Protein AF-A0A7R9EMZ2-F1 (afdb_monomer_lite)

Foldseek 3Di:
DDPPPPPPPPQDWDQDPVRDTAGPDDQDPCLVPDDQQWDQDPVRDTDGRPDDPVNSVVVSRVLSSLLAWDWDWDWDAPDPQKVVRIDIATDTDFDPFASDVVRAWTKDQDDKDWDKIKGKDWDQPPPPPVPDPDDPPQPPPVPPDRPPPRGDTDIDIDIDIDIGRDGIGTDGDDPPDPD

Organism: NCBI:txid170555

Radius of gyration: 28.56 Å; chains: 1; bounding box: 70×45×74 Å

Structure (mmCIF, N/CA/C/O backbone):
data_AF-A0A7R9EMZ2-F1
#
_entry.id   AF-A0A7R9EMZ2-F1
#
loop_
_atom_site.group_PDB
_atom_site.id
_atom_site.type_symbol
_atom_site.label_atom_id
_atom_site.label_alt_id
_atom_site.label_comp_id
_atom_site.label_asym_id
_atom_site.label_entity_id
_atom_site.label_seq_id
_atom_site.pdbx_PDB_ins_code
_atom_site.Cartn_x
_atom_site.Cartn_y
_atom_site.Cartn_z
_atom_site.occupancy
_atom_site.B_iso_or_equiv
_atom_site.auth_seq_id
_atom_site.auth_comp_id
_atom_site.auth_asym_id
_atom_site.auth_atom_id
_atom_site.pdbx_PDB_model_num
ATOM 1 N N . MET A 1 1 ? 20.269 19.203 -5.865 1.00 33.78 1 MET A N 1
ATOM 2 C CA . MET A 1 1 ? 19.234 19.707 -4.939 1.00 33.78 1 MET A CA 1
ATOM 3 C C . MET A 1 1 ? 18.594 18.513 -4.246 1.00 33.78 1 MET A C 1
ATOM 5 O O . MET A 1 1 ? 17.791 17.822 -4.854 1.00 33.78 1 MET A O 1
ATOM 9 N N . GLN A 1 2 ? 19.046 18.195 -3.033 1.00 32.97 2 GLN A N 1
ATOM 10 C CA . GLN A 1 2 ? 18.457 17.139 -2.207 1.00 32.97 2 GLN A CA 1
ATOM 11 C C . GLN A 1 2 ? 17.206 17.720 -1.548 1.00 32.97 2 GLN A C 1
ATOM 13 O O . GLN A 1 2 ? 17.300 18.594 -0.690 1.00 32.97 2 GLN A O 1
ATOM 18 N N . THR A 1 3 ? 16.027 17.294 -1.988 1.00 37.91 3 THR A N 1
ATOM 19 C CA . THR A 1 3 ? 14.777 17.611 -1.300 1.00 37.91 3 THR A CA 1
ATOM 20 C C . THR A 1 3 ? 14.737 16.799 -0.010 1.00 37.91 3 THR A C 1
ATOM 22 O O . THR A 1 3 ? 14.442 15.604 -0.034 1.00 37.91 3 THR A O 1
ATOM 25 N N . ASN A 1 4 ? 15.046 17.444 1.117 1.00 41.25 4 ASN A N 1
ATOM 26 C CA . ASN A 1 4 ? 14.679 16.969 2.449 1.00 41.25 4 ASN A CA 1
ATOM 27 C C . ASN A 1 4 ? 13.148 16.961 2.553 1.00 41.25 4 ASN A C 1
ATOM 29 O O . ASN A 1 4 ? 12.538 17.866 3.116 1.00 41.25 4 ASN A O 1
ATOM 33 N N . GL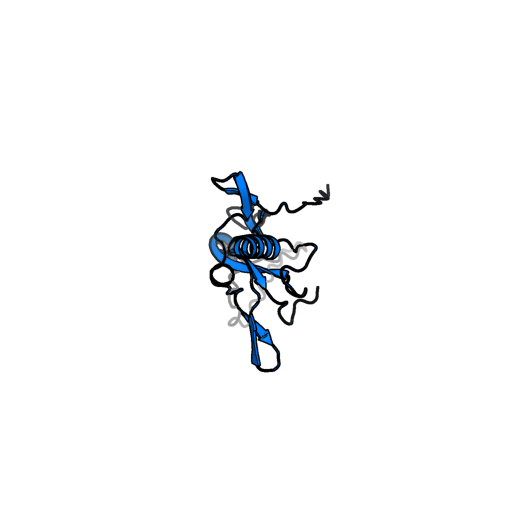N A 1 5 ? 12.514 15.947 1.969 1.00 40.25 5 GLN A N 1
ATOM 34 C CA . GLN A 1 5 ? 11.118 15.641 2.229 1.00 40.25 5 GLN A CA 1
ATOM 35 C C . GLN A 1 5 ? 11.053 14.944 3.581 1.00 40.25 5 GLN A C 1
ATOM 37 O O . GLN A 1 5 ? 11.076 13.719 3.696 1.00 40.25 5 GLN A O 1
ATOM 42 N N . THR A 1 6 ? 10.940 15.747 4.636 1.00 44.12 6 THR A N 1
ATOM 43 C CA . THR A 1 6 ? 10.177 15.338 5.813 1.00 44.12 6 THR A CA 1
ATOM 44 C C . THR A 1 6 ? 8.722 15.182 5.375 1.00 44.12 6 THR A C 1
ATOM 46 O O . THR A 1 6 ? 7.879 16.021 5.679 1.00 44.12 6 THR A O 1
ATOM 49 N N . ASP A 1 7 ? 8.435 14.126 4.611 1.00 45.38 7 ASP A N 1
ATOM 50 C CA . ASP A 1 7 ? 7.077 13.706 4.307 1.00 45.38 7 ASP A CA 1
ATOM 51 C C . ASP A 1 7 ? 6.495 13.215 5.632 1.00 45.38 7 ASP A C 1
ATOM 53 O O . ASP A 1 7 ? 6.657 12.060 6.038 1.00 45.38 7 ASP A O 1
ATOM 57 N N . THR A 1 8 ? 5.853 14.120 6.368 1.00 51.06 8 THR A N 1
ATOM 58 C CA . THR A 1 8 ? 4.882 13.736 7.382 1.00 51.06 8 THR A CA 1
ATOM 59 C C . THR A 1 8 ? 3.823 12.930 6.651 1.00 51.06 8 THR A C 1
ATOM 61 O O . THR A 1 8 ? 2.943 13.491 6.008 1.00 51.06 8 THR A O 1
ATOM 64 N N . ILE A 1 9 ? 3.970 11.604 6.675 1.00 57.91 9 ILE A N 1
ATOM 65 C CA . ILE A 1 9 ? 3.003 10.669 6.115 1.00 57.91 9 ILE A CA 1
ATOM 66 C C . ILE A 1 9 ? 1.698 10.890 6.873 1.00 57.91 9 ILE A C 1
ATOM 68 O O . ILE A 1 9 ? 1.498 10.368 7.973 1.00 57.91 9 ILE A O 1
ATOM 72 N N . GLU A 1 10 ? 0.826 11.713 6.303 1.00 59.84 10 GLU A N 1
ATOM 73 C CA . GLU A 1 10 ? -0.527 11.870 6.794 1.00 59.84 10 GLU A CA 1
ATOM 74 C C . GLU A 1 10 ? -1.238 10.538 6.594 1.00 59.84 10 GLU A C 1
ATOM 76 O O . GLU A 1 10 ? -1.380 10.027 5.479 1.00 59.84 10 GLU A O 1
ATOM 81 N N . PHE A 1 11 ? -1.670 9.938 7.700 1.00 65.69 11 PHE A N 1
ATOM 82 C CA . PHE A 1 11 ? -2.592 8.821 7.628 1.00 65.69 11 PHE A CA 1
ATOM 83 C C . PHE A 1 11 ? -3.831 9.289 6.859 1.00 65.69 11 PHE A C 1
ATOM 85 O O . PHE A 1 11 ? -4.468 10.257 7.281 1.00 65.69 11 PHE A O 1
ATOM 92 N N . PRO A 1 12 ? -4.207 8.626 5.753 1.00 72.94 12 PRO A N 1
ATOM 93 C CA . PRO A 1 12 ? -5.364 9.037 4.989 1.00 72.94 12 PRO A CA 1
ATOM 94 C C . PRO A 1 12 ? -6.612 8.734 5.824 1.00 72.94 12 PRO A C 1
ATOM 96 O O . PRO A 1 12 ? -7.074 7.591 5.917 1.00 72.94 12 PRO A O 1
ATOM 99 N N . PHE A 1 13 ? -7.144 9.770 6.469 1.00 78.62 13 PHE A N 1
ATOM 100 C CA . PHE A 1 13 ? -8.428 9.746 7.153 1.00 78.62 13 PHE A CA 1
ATOM 101 C C . PHE A 1 13 ? -9.503 10.320 6.231 1.00 78.62 13 PHE A C 1
ATOM 103 O O . PHE A 1 13 ? -9.317 11.341 5.577 1.00 78.62 13 PHE A O 1
ATOM 110 N N . ARG A 1 14 ? -10.671 9.682 6.213 1.00 82.56 14 ARG A N 1
ATOM 111 C CA . ARG A 1 14 ? -11.885 10.179 5.558 1.00 82.56 14 ARG A CA 1
ATOM 112 C C . ARG A 1 14 ? -12.970 10.445 6.590 1.00 82.56 14 ARG A C 1
ATOM 114 O O . ARG A 1 14 ? -13.052 9.754 7.605 1.00 82.56 14 ARG A O 1
ATOM 121 N N . ARG A 1 15 ? -13.854 11.406 6.326 1.00 84.62 15 ARG A N 1
ATOM 122 C CA . ARG A 1 15 ? -15.062 11.602 7.139 1.00 84.62 15 ARG A CA 1
ATOM 123 C C . ARG A 1 15 ? -16.161 10.659 6.655 1.00 84.62 15 ARG A C 1
ATOM 125 O O . ARG A 1 15 ? -16.460 10.590 5.469 1.00 84.62 15 ARG A O 1
ATOM 132 N N . ASN A 1 16 ? -16.760 9.903 7.571 1.00 82.88 16 ASN A N 1
ATOM 133 C CA . ASN A 1 16 ? -17.952 9.107 7.270 1.00 82.88 16 ASN A CA 1
ATOM 134 C C . ASN A 1 16 ? -19.192 10.025 7.157 1.00 82.88 16 ASN A C 1
ATOM 136 O O . ASN A 1 16 ? -19.152 11.158 7.628 1.00 82.88 16 ASN A O 1
ATOM 140 N N . LYS A 1 17 ? -20.333 9.516 6.666 1.00 81.50 17 LYS A N 1
ATOM 141 C CA . LYS A 1 17 ? -21.644 10.205 6.615 1.00 81.50 17 LYS A CA 1
ATOM 142 C C . LYS A 1 17 ? -22.081 10.829 7.954 1.00 81.50 17 LYS A C 1
ATOM 144 O O . LYS A 1 17 ? -22.913 11.718 7.982 1.00 81.50 17 LYS A O 1
ATOM 149 N N . LYS A 1 18 ? -21.516 10.359 9.074 1.00 81.69 18 LYS A N 1
ATOM 150 C CA . LYS A 1 18 ? -21.737 10.884 10.436 1.00 81.69 18 LYS A CA 1
ATOM 151 C C . LYS A 1 18 ? -20.678 11.906 10.894 1.00 81.69 18 LYS A C 1
ATOM 153 O O . LYS A 1 18 ? -20.499 12.086 12.093 1.00 81.69 18 LYS A O 1
ATOM 158 N N . GLY A 1 19 ? -19.874 12.456 9.983 1.00 79.69 19 GLY A N 1
ATOM 159 C CA . GLY A 1 19 ? -18.815 13.439 10.260 1.00 79.69 19 GLY A CA 1
ATOM 160 C C . GLY A 1 19 ? -17.549 12.904 10.949 1.00 79.69 19 GLY A C 1
ATOM 161 O O . GLY A 1 19 ? -16.592 13.655 11.129 1.00 79.69 19 GLY A O 1
ATOM 162 N N . ARG A 1 20 ? -17.506 11.617 11.327 1.00 79.94 20 ARG A N 1
ATOM 163 C CA . ARG A 1 20 ? -16.387 11.008 12.070 1.00 79.94 20 ARG A CA 1
ATOM 164 C C . ARG A 1 20 ? -15.208 10.667 11.156 1.00 79.94 20 ARG A C 1
ATOM 166 O O . ARG A 1 20 ? -15.419 10.000 10.143 1.00 79.94 20 ARG A O 1
ATOM 173 N N . LEU A 1 21 ? -13.996 11.047 11.567 1.00 81.62 21 LEU A N 1
ATOM 174 C CA . LEU A 1 21 ? -12.740 10.644 10.929 1.00 81.62 21 LEU A CA 1
ATOM 175 C C . LEU A 1 21 ? -12.511 9.138 11.099 1.00 81.62 21 LEU A C 1
ATOM 177 O O . LEU A 1 21 ? -12.564 8.610 12.211 1.00 81.62 21 LEU A O 1
ATOM 181 N N . VAL A 1 22 ? -12.302 8.444 9.986 1.00 83.00 22 VAL A N 1
ATOM 182 C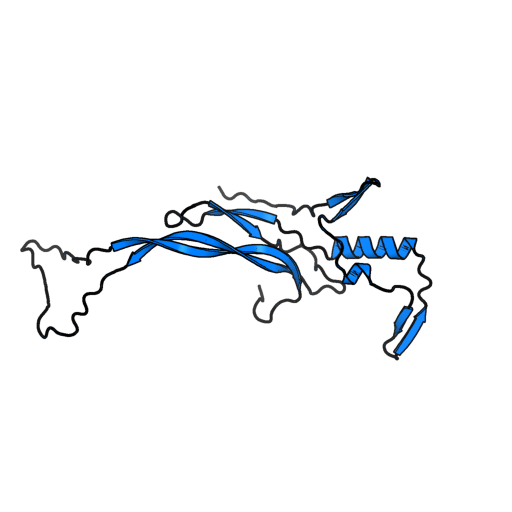 CA . VAL A 1 22 ? -12.007 7.012 9.922 1.00 83.00 22 VAL A CA 1
ATOM 183 C C . VAL A 1 22 ? -10.901 6.762 8.899 1.00 83.00 22 VAL A C 1
ATOM 185 O O . VAL A 1 22 ? -10.836 7.498 7.915 1.00 83.00 22 VAL A O 1
ATOM 188 N N . PRO A 1 23 ? -10.050 5.742 9.079 1.00 83.19 23 PRO A N 1
ATOM 189 C CA . PRO A 1 23 ? -9.068 5.379 8.064 1.00 83.19 23 PRO A CA 1
ATOM 190 C C . PRO A 1 23 ? -9.716 5.107 6.696 1.00 83.19 23 PRO A C 1
ATOM 192 O O . PRO A 1 23 ? -10.872 4.668 6.600 1.00 83.19 23 PRO A O 1
ATOM 195 N N . VAL A 1 24 ? -8.978 5.379 5.620 1.00 80.50 24 VAL A N 1
ATOM 196 C CA . VAL A 1 24 ? -9.384 4.993 4.263 1.00 80.50 24 VAL A CA 1
ATOM 197 C C . VAL A 1 24 ? -9.370 3.465 4.131 1.00 80.50 24 VAL A C 1
ATOM 199 O O . VAL A 1 24 ? -8.500 2.780 4.660 1.00 80.50 24 VAL A O 1
ATOM 202 N N . GLY A 1 25 ? -10.372 2.931 3.429 1.00 79.44 25 GLY A N 1
ATOM 203 C CA . GLY A 1 25 ? -10.575 1.492 3.249 1.00 79.44 25 GLY A CA 1
ATOM 204 C C . GLY A 1 25 ? -11.638 0.893 4.170 1.00 79.44 25 GLY A C 1
ATOM 205 O O . GLY A 1 25 ? -12.382 1.601 4.861 1.00 79.44 25 GLY A O 1
ATOM 206 N N . GLU A 1 26 ? -11.754 -0.431 4.128 1.00 82.50 26 GLU A N 1
ATOM 207 C CA . GLU A 1 26 ? -12.656 -1.186 4.992 1.00 82.50 26 GLU A CA 1
ATOM 208 C C . GLU A 1 26 ? -11.968 -1.636 6.277 1.00 82.50 26 GLU A C 1
ATOM 210 O O . GLU A 1 26 ? -10.803 -2.029 6.280 1.00 82.50 26 GLU A O 1
ATOM 215 N N . MET A 1 27 ? -12.726 -1.657 7.375 1.00 86.69 27 MET A N 1
ATOM 216 C CA . MET A 1 27 ? -12.233 -2.223 8.625 1.00 86.69 27 MET A CA 1
ATOM 217 C C . MET A 1 27 ? -11.974 -3.732 8.456 1.00 86.69 27 MET A C 1
ATOM 219 O O . MET A 1 27 ? -12.914 -4.453 8.075 1.00 86.69 27 MET A O 1
ATOM 223 N N . PRO A 1 28 ? -10.767 -4.225 8.804 1.00 88.62 28 PRO A N 1
ATOM 224 C CA . PRO A 1 28 ? -10.415 -5.637 8.731 1.00 88.62 28 PRO A CA 1
ATOM 225 C C . PRO A 1 28 ? -11.429 -6.544 9.432 1.00 88.62 28 PRO A C 1
ATOM 227 O O . PRO A 1 28 ? -11.974 -6.212 10.493 1.00 88.62 28 PRO A O 1
ATOM 230 N N . ARG A 1 29 ? -11.671 -7.728 8.853 1.00 89.88 29 ARG A N 1
ATOM 231 C CA . ARG A 1 29 ? -12.631 -8.712 9.389 1.00 89.88 29 ARG A CA 1
ATOM 232 C C . ARG A 1 29 ? -12.284 -9.133 10.823 1.00 89.88 29 ARG A C 1
ATOM 234 O O . ARG A 1 29 ? -13.199 -9.313 11.626 1.00 89.88 29 ARG A O 1
ATOM 241 N N . SER A 1 30 ? -10.993 -9.227 11.149 1.00 88.19 30 SER A N 1
ATOM 242 C CA . SER A 1 30 ? -10.478 -9.543 12.489 1.00 88.19 30 SER A CA 1
ATOM 243 C C . SER A 1 30 ? -10.934 -8.525 13.540 1.00 88.19 30 SER A C 1
ATOM 245 O O . SER A 1 30 ? -11.519 -8.903 14.553 1.00 88.19 30 SER A O 1
ATOM 247 N N . LEU A 1 31 ? -10.775 -7.226 13.266 1.00 88.69 31 LEU A N 1
ATOM 248 C CA . LEU A 1 31 ? -11.223 -6.155 14.164 1.00 88.69 31 LEU A CA 1
ATOM 249 C C . LEU A 1 31 ? -12.750 -6.087 14.261 1.00 88.69 31 LEU A C 1
ATOM 251 O O . LEU A 1 31 ? -13.303 -5.901 15.347 1.00 88.69 31 LEU A O 1
ATOM 255 N N . ARG A 1 32 ? -13.454 -6.299 13.141 1.00 89.12 32 ARG A N 1
ATOM 256 C CA . ARG A 1 32 ? -14.926 -6.286 13.091 1.00 89.12 32 ARG A CA 1
ATOM 257 C C . ARG A 1 32 ? -15.547 -7.361 13.986 1.00 89.12 32 ARG A C 1
ATOM 259 O O . ARG A 1 32 ? -16.539 -7.085 14.662 1.00 89.12 32 ARG A O 1
ATOM 266 N N . LYS A 1 33 ? -14.951 -8.558 14.007 1.00 89.25 33 LYS A N 1
ATOM 267 C CA . LYS A 1 33 ? -15.431 -9.728 14.761 1.00 89.25 33 LYS A CA 1
ATOM 268 C C . LYS A 1 33 ? -14.880 -9.827 16.190 1.00 89.25 33 LYS A C 1
ATOM 270 O O . LYS A 1 33 ? -15.306 -10.711 16.927 1.00 89.25 33 LYS A O 1
ATOM 275 N N . MET A 1 34 ? -13.989 -8.925 16.606 1.00 84.31 34 MET A N 1
ATOM 276 C CA . MET A 1 34 ? -13.386 -8.957 17.942 1.00 84.31 34 MET A CA 1
ATOM 277 C C . MET A 1 34 ? -14.460 -8.900 19.048 1.00 84.31 34 MET A C 1
ATOM 279 O O . MET A 1 34 ? -15.313 -7.999 19.085 1.00 84.31 34 MET A O 1
ATOM 283 N N . ASN A 1 35 ? -14.450 -9.904 19.932 1.00 82.50 35 ASN A N 1
ATOM 284 C CA . ASN A 1 35 ? -15.421 -10.043 21.011 1.00 82.50 35 ASN A CA 1
ATOM 285 C C . ASN A 1 35 ? -14.848 -9.492 22.318 1.00 82.50 35 ASN A C 1
ATOM 287 O O . ASN A 1 35 ? -14.032 -10.127 22.969 1.00 82.50 35 ASN A O 1
ATOM 291 N N . PHE A 1 36 ? -15.339 -8.323 22.714 1.00 83.69 36 PHE A N 1
ATOM 292 C CA . PHE A 1 36 ? -14.957 -7.649 23.952 1.00 83.69 36 PHE A CA 1
ATOM 293 C C . PHE A 1 36 ? -15.901 -7.960 25.117 1.00 83.69 36 PHE A C 1
ATOM 295 O O . PHE A 1 36 ? -16.077 -7.109 25.980 1.00 83.69 36 PHE A O 1
ATOM 302 N N . LYS A 1 37 ? -16.600 -9.104 25.112 1.00 85.62 37 LYS A N 1
ATOM 303 C CA . LYS A 1 37 ? -17.510 -9.502 26.204 1.00 85.62 37 LYS A CA 1
ATOM 304 C C . LYS A 1 37 ? -16.778 -10.261 27.315 1.00 85.62 37 LYS A C 1
ATOM 306 O O . LYS A 1 37 ? -17.190 -10.176 28.472 1.00 85.62 37 LYS A O 1
ATOM 311 N N . TYR A 1 38 ? -15.722 -10.988 26.954 1.00 87.69 38 TYR A N 1
ATOM 312 C CA . TYR A 1 38 ? -14.904 -11.774 27.870 1.00 87.69 38 TYR A CA 1
ATOM 313 C C . TYR A 1 38 ? -13.431 -11.708 27.460 1.00 87.69 38 TYR A C 1
ATOM 315 O O . TYR A 1 38 ? -13.138 -11.710 26.265 1.00 87.69 38 TYR A O 1
ATOM 323 N N . ILE A 1 39 ? -12.525 -11.702 28.434 1.00 86.75 39 ILE A N 1
ATOM 324 C CA . ILE A 1 39 ? -11.087 -11.930 28.243 1.00 86.75 39 ILE A CA 1
ATOM 325 C C . ILE A 1 39 ? -10.760 -13.309 28.818 1.00 86.75 39 ILE A C 1
ATOM 327 O O . ILE A 1 39 ? -11.360 -13.721 29.811 1.00 86.75 39 ILE A O 1
ATOM 331 N N . ARG A 1 40 ? -9.848 -14.039 28.171 1.00 85.69 40 ARG A N 1
ATOM 332 C CA . ARG A 1 40 ? -9.302 -15.293 28.701 1.00 85.69 40 ARG A CA 1
ATOM 333 C C . ARG A 1 40 ? -8.045 -14.980 29.502 1.00 85.69 40 ARG A C 1
ATOM 335 O O . ARG A 1 40 ? -7.146 -14.335 28.967 1.00 85.69 40 ARG A O 1
ATOM 342 N N . LEU A 1 41 ? -8.017 -15.402 30.759 1.00 87.50 41 LEU A N 1
ATOM 343 C CA . LEU A 1 41 ? -6.820 -15.337 31.592 1.00 87.50 41 LEU A CA 1
ATOM 344 C C . LEU A 1 41 ? -5.869 -16.492 31.219 1.00 87.50 41 LEU A C 1
ATOM 346 O O . LEU A 1 41 ? -6.319 -17.455 30.591 1.00 87.50 41 LEU A O 1
ATOM 350 N N . PRO A 1 42 ? -4.579 -16.424 31.599 1.00 89.25 42 PRO A N 1
ATOM 351 C CA . PRO A 1 42 ? -3.632 -17.529 31.405 1.00 89.25 42 PRO A CA 1
ATOM 352 C C . PRO A 1 42 ? -4.122 -18.856 32.006 1.00 89.25 42 PRO A C 1
ATOM 354 O O . PRO A 1 42 ? -3.895 -19.911 31.430 1.00 89.25 42 PRO A O 1
ATOM 357 N N . ASP A 1 43 ? -4.885 -18.775 33.096 1.00 89.56 43 ASP A N 1
ATOM 358 C CA . ASP A 1 43 ? -5.534 -19.890 33.799 1.00 89.56 43 ASP A CA 1
ATOM 359 C 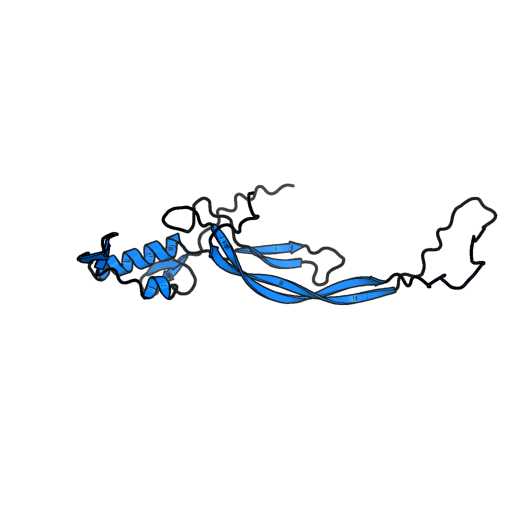C . ASP A 1 43 ? -6.803 -20.430 33.086 1.00 89.56 43 ASP A C 1
ATOM 361 O O . ASP A 1 43 ? -7.589 -21.198 33.626 1.00 89.56 43 ASP A O 1
ATOM 365 N N . GLY A 1 44 ? -7.099 -19.965 31.867 1.00 86.56 44 GLY A N 1
ATOM 366 C CA . GLY A 1 44 ? -8.253 -20.413 31.072 1.00 86.56 44 GLY A CA 1
ATOM 367 C C . GLY A 1 44 ? -9.616 -19.863 31.519 1.00 86.56 44 GLY A C 1
ATOM 368 O O . GLY A 1 44 ? -10.590 -19.925 30.756 1.00 86.56 44 GLY A O 1
ATOM 369 N N . THR A 1 45 ? -9.702 -19.251 32.702 1.00 89.62 45 THR A N 1
ATOM 370 C CA . THR A 1 45 ? -10.917 -18.597 33.201 1.00 89.62 45 THR A CA 1
ATOM 371 C C . THR A 1 45 ? -11.334 -17.417 32.309 1.00 89.62 45 THR A C 1
ATOM 373 O O . THR A 1 45 ? -10.516 -16.706 31.714 1.00 89.62 45 THR A O 1
ATOM 376 N N . ARG A 1 46 ? -12.653 -17.216 32.158 1.00 88.12 46 ARG A N 1
ATOM 377 C CA . ARG A 1 46 ? -13.229 -16.137 31.337 1.00 88.12 46 ARG A CA 1
ATOM 378 C C . ARG A 1 46 ? -13.698 -14.990 32.221 1.00 88.12 46 ARG A C 1
ATOM 380 O O . ARG A 1 46 ? -14.764 -15.075 32.827 1.00 88.12 46 ARG A O 1
ATOM 387 N N . LEU A 1 47 ? -12.968 -13.881 32.212 1.00 86.06 47 LEU A N 1
ATOM 388 C CA . LEU A 1 47 ? -13.373 -12.663 32.906 1.00 86.06 47 LEU A CA 1
ATOM 389 C C . LEU A 1 47 ? -14.316 -11.840 32.029 1.00 86.06 47 LEU A C 1
ATOM 391 O O . LEU A 1 47 ? -13.973 -11.461 30.909 1.00 86.06 47 LEU A O 1
ATOM 395 N N . ARG A 1 48 ? -15.516 -11.537 32.532 1.00 86.69 48 ARG A N 1
ATOM 396 C CA . ARG A 1 48 ? -16.499 -10.707 31.824 1.00 86.69 48 ARG A CA 1
ATOM 397 C C . ARG A 1 48 ? -16.118 -9.231 31.926 1.00 86.69 48 ARG A C 1
ATOM 399 O O . ARG A 1 48 ? -16.136 -8.652 33.003 1.00 86.69 48 ARG A O 1
ATOM 406 N N . THR A 1 49 ? -15.889 -8.590 30.791 1.00 82.38 49 THR A N 1
ATOM 407 C CA . THR A 1 49 ? -15.337 -7.224 30.704 1.00 82.38 49 THR A CA 1
ATOM 408 C C . THR A 1 49 ? -16.372 -6.098 30.782 1.00 82.38 49 THR A C 1
ATOM 410 O O . THR A 1 49 ? -16.004 -4.935 30.677 1.00 82.38 49 THR A O 1
ATOM 413 N N . ARG A 1 50 ? -17.671 -6.408 30.927 1.00 82.56 50 ARG A N 1
ATOM 414 C CA . ARG A 1 50 ? -18.799 -5.443 31.018 1.00 82.56 50 ARG A CA 1
ATOM 415 C C . ARG A 1 50 ? -18.700 -4.230 30.062 1.00 82.56 50 ARG A C 1
ATOM 417 O O . ARG A 1 50 ? -19.160 -3.137 30.377 1.00 82.56 50 ARG A O 1
ATOM 424 N N . MET A 1 51 ? -18.137 -4.410 28.865 1.00 85.19 51 MET A N 1
ATOM 425 C CA . MET A 1 51 ? -17.939 -3.305 27.925 1.00 85.19 51 MET A CA 1
ATOM 426 C C . MET A 1 51 ? -19.240 -2.946 27.206 1.00 85.19 51 MET A C 1
ATOM 428 O O . MET A 1 51 ? -19.897 -3.804 26.613 1.00 85.19 51 MET A O 1
ATOM 432 N N . SER A 1 52 ? -19.590 -1.658 27.204 1.00 90.19 52 SER A N 1
ATOM 433 C CA . SER A 1 52 ? -20.749 -1.166 26.455 1.00 90.19 52 SER A CA 1
ATOM 434 C C . SER A 1 52 ? -20.535 -1.295 24.942 1.00 90.19 52 SER A C 1
ATOM 436 O O . SER A 1 52 ? -19.412 -1.195 24.434 1.00 90.19 52 SER A O 1
ATOM 438 N N . ALA A 1 53 ? -21.622 -1.441 24.179 1.00 88.75 53 ALA A N 1
ATOM 439 C CA . ALA A 1 53 ? -21.558 -1.484 22.714 1.00 88.75 53 ALA A CA 1
ATOM 440 C C . ALA A 1 53 ? -20.914 -0.213 22.114 1.00 88.75 53 ALA A C 1
ATOM 442 O O . ALA A 1 53 ? -20.226 -0.271 21.091 1.00 88.75 53 ALA A O 1
ATOM 443 N N . LYS A 1 54 ? -21.090 0.940 22.779 1.00 89.50 54 LYS A N 1
ATOM 444 C CA . LYS A 1 54 ? -20.471 2.219 22.404 1.00 89.50 54 LYS A CA 1
ATOM 445 C C . LYS A 1 54 ? -18.952 2.181 22.585 1.00 89.50 54 LYS A C 1
ATOM 447 O O . LYS A 1 54 ? -18.237 2.597 21.673 1.00 89.50 54 LYS A O 1
ATOM 452 N N . LEU A 1 55 ? -18.467 1.658 23.715 1.00 89.62 55 LEU A N 1
ATOM 453 C CA . LEU A 1 55 ? -17.034 1.517 23.981 1.00 89.62 55 LEU A CA 1
ATOM 454 C C . LEU A 1 55 ? -16.393 0.506 23.028 1.00 89.62 55 LEU A C 1
ATOM 456 O O . LEU A 1 55 ? -15.378 0.824 22.417 1.00 89.62 55 LEU A O 1
ATOM 460 N N . LYS A 1 56 ? -17.042 -0.643 22.800 1.00 90.12 56 LYS A N 1
ATOM 461 C CA . LYS A 1 56 ? -16.616 -1.630 21.795 1.00 90.12 56 LYS A CA 1
ATOM 462 C C . LYS A 1 56 ? -16.371 -0.977 20.430 1.00 90.12 56 LYS A C 1
ATOM 464 O O . LYS A 1 56 ? -15.317 -1.172 19.836 1.00 90.12 56 LYS A O 1
ATOM 469 N N . ARG A 1 57 ? -17.310 -0.159 19.944 1.00 88.00 57 ARG A N 1
ATOM 470 C CA . ARG A 1 57 ? -17.166 0.531 18.649 1.00 88.00 57 ARG A CA 1
ATOM 471 C C . ARG A 1 57 ? -16.033 1.555 18.634 1.00 88.00 57 ARG A C 1
ATOM 473 O O . ARG A 1 57 ? -15.346 1.661 17.624 1.00 88.00 57 ARG A O 1
ATOM 480 N N . LYS A 1 58 ? -15.854 2.321 19.716 1.00 88.56 58 LYS A N 1
ATOM 481 C CA . LYS A 1 58 ? -14.740 3.277 19.831 1.00 88.56 58 LYS A CA 1
ATOM 482 C C . LYS A 1 58 ? -13.393 2.552 19.839 1.00 88.56 58 LYS A C 1
ATOM 484 O O . LYS A 1 58 ? -12.494 2.966 19.122 1.00 88.56 58 LYS A O 1
ATOM 489 N N . LEU A 1 59 ? -13.291 1.444 20.571 1.00 90.06 59 LEU A N 1
ATOM 490 C CA . LEU A 1 59 ? -12.077 0.636 20.642 1.00 90.06 59 LEU A CA 1
ATOM 491 C C . LEU A 1 59 ? -11.738 -0.005 19.291 1.00 90.06 59 LEU A C 1
ATOM 493 O O . LEU A 1 59 ? -10.598 0.071 18.855 1.00 90.06 59 LEU A O 1
ATOM 497 N N . GLN A 1 60 ? -12.727 -0.545 18.573 1.00 90.75 60 GLN A N 1
ATOM 498 C CA . GLN A 1 60 ? -12.527 -1.042 17.204 1.00 90.75 60 GLN A CA 1
ATOM 499 C C . GLN A 1 60 ? -12.006 0.048 16.259 1.00 90.75 60 GLN A C 1
ATOM 501 O O . GLN A 1 60 ? -11.126 -0.217 15.448 1.00 90.75 60 GLN A O 1
ATOM 506 N N . GLN A 1 61 ? -12.530 1.272 16.367 1.00 88.44 61 GLN A N 1
ATOM 507 C CA . GLN A 1 61 ? -12.072 2.405 15.558 1.00 88.44 61 GLN A CA 1
ATOM 508 C C . GLN A 1 61 ? -10.659 2.850 15.928 1.00 88.44 61 GLN A C 1
ATOM 510 O O . GLN A 1 61 ? -9.866 3.113 15.030 1.00 88.44 61 GLN A O 1
ATOM 515 N N . PHE A 1 62 ? -10.344 2.894 17.223 1.00 88.81 62 PHE A N 1
ATOM 516 C CA . PHE A 1 62 ? -9.003 3.197 17.711 1.00 88.81 62 PHE A CA 1
ATOM 517 C C . PHE A 1 62 ? -7.987 2.171 17.201 1.00 88.81 62 PHE A C 1
ATOM 519 O O . PHE A 1 62 ? -7.010 2.545 16.563 1.00 88.81 62 PHE A O 1
ATOM 526 N N . LEU A 1 63 ? -8.264 0.877 17.391 1.00 90.25 63 LEU A N 1
ATOM 527 C CA . LEU A 1 63 ? -7.399 -0.199 16.907 1.00 90.25 63 LEU A CA 1
ATOM 528 C C . LEU A 1 63 ? -7.247 -0.156 15.388 1.00 90.25 63 LEU A C 1
ATOM 530 O O . LEU A 1 63 ? -6.149 -0.349 14.879 1.00 90.25 63 LEU A O 1
ATOM 534 N N . TRP A 1 64 ? -8.323 0.126 14.652 1.00 89.44 64 TRP A N 1
ATOM 535 C CA . TRP A 1 64 ? -8.249 0.247 13.200 1.00 89.44 64 TRP A CA 1
ATOM 536 C C . TRP A 1 64 ? -7.364 1.419 12.766 1.00 89.44 64 TRP A C 1
ATOM 538 O O . TRP A 1 64 ? -6.544 1.238 11.877 1.00 89.44 64 TRP A O 1
ATOM 548 N N . ALA A 1 65 ? -7.477 2.584 13.406 1.00 87.00 65 ALA A N 1
ATOM 549 C CA . ALA A 1 65 ? -6.621 3.730 13.106 1.00 87.00 65 ALA A CA 1
ATOM 550 C C . ALA A 1 65 ? -5.153 3.487 13.480 1.00 87.00 65 ALA A C 1
ATOM 552 O O . ALA A 1 65 ? -4.269 3.869 12.724 1.00 87.00 65 ALA A O 1
ATOM 553 N N . TYR A 1 66 ? -4.902 2.818 14.606 1.00 86.81 66 TYR A N 1
ATOM 554 C CA . TYR A 1 66 ? -3.553 2.531 15.091 1.00 86.81 66 TYR A CA 1
ATOM 555 C C . TYR A 1 66 ? -2.826 1.473 14.250 1.00 86.81 66 TYR A C 1
ATOM 557 O O . TYR A 1 66 ? -1.634 1.587 13.986 1.00 86.81 66 TYR A O 1
ATOM 565 N N . THR A 1 67 ? -3.549 0.434 13.823 1.00 89.06 67 THR A N 1
ATOM 566 C CA . THR A 1 67 ? -2.976 -0.721 13.106 1.00 89.06 67 THR A CA 1
ATOM 567 C C . THR A 1 67 ? -3.052 -0.599 11.580 1.00 89.06 67 THR A C 1
ATOM 569 O O . THR A 1 67 ? -2.573 -1.482 10.866 1.00 89.06 67 THR A O 1
ATOM 572 N N . ALA A 1 68 ? -3.672 0.464 11.053 1.00 87.31 68 ALA A N 1
ATOM 573 C CA . ALA A 1 68 ? -3.765 0.690 9.616 1.00 87.31 68 ALA A CA 1
ATOM 574 C C . ALA A 1 68 ? -2.381 0.946 9.004 1.00 87.31 68 ALA A C 1
ATOM 576 O O . ALA A 1 68 ? -1.547 1.631 9.583 1.00 87.31 68 ALA A O 1
ATOM 577 N N . CYS A 1 69 ? -2.161 0.437 7.793 1.00 89.25 69 CYS A N 1
ATOM 578 C CA . CYS A 1 69 ? -0.957 0.699 7.013 1.00 89.25 69 CYS A CA 1
ATOM 579 C C . CYS A 1 69 ? -1.372 1.250 5.645 1.00 89.25 69 CYS A C 1
ATOM 581 O O . CYS A 1 69 ? -1.794 0.471 4.786 1.00 89.25 69 CYS A O 1
ATOM 583 N N . PRO A 1 70 ? -1.320 2.575 5.433 1.00 88.62 70 PRO A N 1
ATOM 584 C CA . PRO A 1 70 ? -1.657 3.155 4.143 1.00 88.62 70 PRO A CA 1
ATOM 585 C C . PRO A 1 70 ? -0.556 2.898 3.110 1.00 88.62 70 PRO A C 1
ATOM 587 O O . PRO A 1 70 ? 0.627 2.824 3.440 1.00 88.62 70 PRO A O 1
ATOM 590 N N . VAL A 1 71 ? -0.964 2.790 1.847 1.00 90.00 71 VAL A N 1
ATOM 591 C CA . VAL A 1 71 ? -0.052 2.789 0.697 1.00 90.00 71 VAL A CA 1
ATOM 592 C C . VAL A 1 71 ? 0.100 4.231 0.238 1.00 90.00 71 VAL A C 1
ATOM 594 O O . VAL A 1 71 ? -0.900 4.883 -0.066 1.00 90.00 71 VAL A O 1
ATOM 597 N N . VAL A 1 72 ? 1.335 4.717 0.167 1.00 88.75 72 VAL A N 1
ATOM 598 C CA . VAL A 1 72 ? 1.645 6.020 -0.428 1.00 88.75 72 VAL A CA 1
ATOM 599 C C . VAL A 1 72 ? 2.196 5.776 -1.824 1.00 88.75 72 VAL A C 1
ATOM 601 O O . VAL A 1 72 ? 2.928 4.815 -2.047 1.00 88.75 72 VAL A O 1
ATOM 604 N N . TYR A 1 73 ? 1.822 6.615 -2.784 1.00 89.31 73 TYR A N 1
ATOM 605 C CA . TYR A 1 73 ? 2.309 6.495 -4.153 1.00 89.31 73 TYR A CA 1
ATOM 606 C C . TYR A 1 73 ? 3.391 7.526 -4.426 1.00 89.31 73 TYR A C 1
ATOM 608 O O . TYR A 1 73 ? 3.216 8.699 -4.107 1.00 89.31 73 TYR A O 1
ATOM 616 N N . ARG A 1 74 ? 4.463 7.099 -5.090 1.00 91.38 74 ARG A N 1
ATOM 617 C CA . ARG A 1 74 ? 5.515 7.984 -5.591 1.00 91.38 74 ARG A CA 1
ATOM 618 C C . ARG A 1 74 ? 5.858 7.655 -7.035 1.00 91.38 74 ARG A C 1
ATOM 620 O O . ARG A 1 74 ? 5.667 6.528 -7.493 1.00 91.38 74 ARG A O 1
ATOM 627 N N . TRP A 1 75 ? 6.369 8.646 -7.750 1.00 92.31 75 TRP A N 1
ATOM 628 C CA . TRP A 1 75 ? 6.930 8.440 -9.078 1.00 92.31 75 TRP A CA 1
ATOM 629 C C . TRP A 1 75 ? 8.355 7.913 -8.958 1.00 92.31 75 TRP A C 1
ATOM 631 O O . TRP A 1 75 ? 9.171 8.480 -8.235 1.00 92.31 75 TRP A O 1
ATOM 641 N N . LYS A 1 76 ? 8.646 6.825 -9.668 1.00 92.19 76 LYS A N 1
ATOM 642 C CA . LYS A 1 76 ? 9.979 6.235 -9.757 1.00 92.19 76 LYS A CA 1
ATOM 643 C C . LYS A 1 76 ? 10.475 6.282 -11.187 1.00 92.19 76 LYS A C 1
ATOM 645 O O . LYS A 1 76 ? 9.766 5.868 -12.102 1.00 92.19 76 LYS A O 1
ATOM 650 N N . ASP A 1 77 ? 11.700 6.760 -11.356 1.00 94.94 77 ASP A N 1
ATOM 651 C CA . ASP A 1 77 ? 12.416 6.711 -12.626 1.00 94.94 77 ASP A CA 1
ATOM 652 C C . ASP A 1 77 ? 13.088 5.336 -12.770 1.00 94.94 77 ASP A C 1
ATOM 654 O O . ASP A 1 77 ? 13.930 4.956 -11.955 1.00 94.94 77 ASP A O 1
ATOM 658 N N . LEU A 1 78 ? 12.679 4.565 -13.780 1.00 92.81 78 LEU A N 1
ATOM 659 C CA . LEU A 1 78 ? 13.280 3.276 -14.136 1.00 92.81 78 LEU A CA 1
ATOM 660 C C . LEU A 1 78 ? 14.491 3.439 -15.071 1.00 92.81 78 LEU A C 1
ATOM 662 O O . LEU A 1 78 ? 15.241 2.485 -15.286 1.00 92.81 78 LEU A O 1
ATOM 666 N N . GLY A 1 79 ? 14.705 4.642 -15.606 1.00 93.25 79 GLY A N 1
ATOM 667 C CA . GLY A 1 79 ? 15.791 4.983 -16.514 1.00 93.25 79 GLY A CA 1
ATOM 668 C C . GLY A 1 79 ? 15.443 4.822 -17.996 1.00 93.25 79 GLY A C 1
ATOM 669 O O . GLY A 1 79 ? 14.398 4.304 -18.383 1.00 93.25 79 GLY A O 1
ATOM 670 N N . VAL A 1 80 ? 16.370 5.257 -18.853 1.00 93.25 80 VAL A N 1
ATOM 671 C CA . VAL A 1 80 ? 16.186 5.360 -20.317 1.00 93.25 80 VAL A CA 1
ATOM 672 C C . VAL A 1 80 ? 15.994 4.024 -21.040 1.00 93.25 80 VAL A C 1
ATOM 674 O O . VAL A 1 80 ? 15.548 3.994 -22.180 1.00 93.25 80 VAL A O 1
ATOM 677 N N . ARG A 1 81 ? 16.330 2.906 -20.388 1.00 94.12 81 ARG A N 1
ATOM 678 C CA . ARG A 1 81 ? 16.146 1.556 -20.942 1.00 94.12 81 ARG A CA 1
ATOM 679 C C . ARG A 1 81 ? 14.745 1.006 -20.701 1.00 94.12 81 ARG A C 1
ATOM 681 O O . ARG A 1 81 ? 14.499 -0.133 -21.075 1.00 94.12 81 ARG A O 1
ATOM 688 N N . PHE A 1 82 ? 13.854 1.747 -20.054 1.00 95.81 82 PHE A N 1
ATOM 689 C CA . PHE A 1 82 ? 12.498 1.299 -19.770 1.00 95.81 82 PHE A CA 1
ATOM 690 C C . PHE A 1 82 ? 11.472 2.234 -20.394 1.00 95.81 82 PHE A C 1
ATOM 692 O O . PHE A 1 82 ? 11.649 3.452 -20.417 1.00 95.81 82 PHE A O 1
ATOM 699 N N . TRP A 1 83 ? 10.386 1.644 -20.885 1.00 94.25 83 TRP A N 1
ATOM 700 C CA . TRP A 1 83 ? 9.250 2.371 -21.422 1.00 94.25 83 TRP A CA 1
ATOM 701 C C . TRP A 1 83 ? 7.948 1.823 -20.808 1.00 94.25 83 TRP A C 1
ATOM 703 O O . TRP A 1 83 ? 7.669 0.627 -20.955 1.00 94.25 83 TRP A O 1
ATOM 713 N N . PRO A 1 84 ? 7.142 2.655 -20.119 1.00 95.44 84 PRO A N 1
ATOM 714 C CA . PRO A 1 84 ? 7.389 4.062 -19.770 1.00 95.44 84 PRO A CA 1
ATOM 715 C C . PRO A 1 84 ? 8.556 4.251 -18.781 1.00 95.44 84 PRO A C 1
ATOM 717 O O . PRO A 1 84 ? 8.778 3.413 -17.909 1.00 95.44 84 PRO A O 1
ATOM 720 N N . ARG A 1 85 ? 9.285 5.372 -18.892 1.00 94.25 85 ARG A N 1
ATOM 721 C CA . ARG A 1 85 ? 10.437 5.697 -18.024 1.00 94.25 85 ARG A CA 1
ATOM 722 C C . ARG A 1 85 ? 10.034 5.930 -16.565 1.00 94.25 85 ARG A C 1
ATOM 724 O O . ARG A 1 85 ? 10.712 5.465 -15.653 1.00 94.25 85 ARG A O 1
ATOM 731 N N . TYR A 1 86 ? 8.939 6.657 -16.354 1.00 94.06 86 TYR A N 1
ATOM 732 C CA . TYR A 1 86 ? 8.422 6.977 -15.027 1.00 94.06 86 TYR A CA 1
ATOM 733 C C . TYR A 1 86 ? 7.237 6.080 -14.700 1.00 94.06 86 TYR A C 1
ATOM 735 O O . TYR A 1 86 ? 6.262 6.029 -15.451 1.00 94.06 86 TYR A O 1
ATOM 743 N N . LEU A 1 87 ? 7.306 5.402 -13.559 1.00 93.44 87 LEU A N 1
ATOM 744 C CA . LEU A 1 87 ? 6.258 4.505 -13.095 1.00 93.44 87 LEU A CA 1
ATOM 745 C C . LEU A 1 87 ? 5.798 4.910 -11.696 1.00 93.44 87 LEU A C 1
ATOM 747 O O . LEU A 1 87 ? 6.608 5.160 -10.803 1.00 93.44 87 LEU A O 1
ATOM 751 N N . LYS A 1 88 ? 4.479 4.979 -11.504 1.00 91.50 88 LYS A N 1
ATOM 752 C CA . LYS A 1 88 ? 3.875 5.264 -10.202 1.00 91.50 88 LYS A CA 1
ATOM 753 C C . LYS A 1 88 ? 3.883 3.989 -9.362 1.00 91.50 88 LYS A C 1
ATOM 755 O O . LYS A 1 88 ? 3.066 3.096 -9.582 1.00 91.50 88 LYS A O 1
ATOM 760 N N . GLU A 1 89 ? 4.804 3.903 -8.408 1.00 91.81 89 GLU A N 1
ATOM 761 C CA . GLU A 1 89 ? 4.889 2.780 -7.476 1.00 91.81 89 GLU A CA 1
ATOM 762 C C . GLU A 1 89 ? 4.226 3.114 -6.138 1.00 91.81 89 GLU A C 1
ATOM 764 O O . GLU A 1 89 ? 4.312 4.239 -5.641 1.00 91.81 89 GLU A O 1
ATOM 769 N N . GLY A 1 90 ? 3.553 2.124 -5.553 1.00 91.94 90 GLY A N 1
ATOM 770 C CA . GLY A 1 90 ? 3.162 2.172 -4.152 1.00 91.94 90 GLY A CA 1
ATOM 771 C C . GLY A 1 90 ? 4.353 1.820 -3.262 1.00 91.94 90 GLY A C 1
ATOM 772 O O . GLY A 1 90 ? 5.134 0.925 -3.587 1.00 91.94 90 GLY A O 1
ATOM 773 N N . TYR A 1 91 ? 4.485 2.495 -2.128 1.00 90.50 91 TYR A N 1
ATOM 774 C CA . TYR A 1 91 ? 5.414 2.128 -1.067 1.00 90.50 91 TYR A CA 1
ATOM 775 C C . TYR A 1 91 ? 4.722 2.191 0.296 1.00 90.50 91 TYR A C 1
ATOM 777 O O . TYR A 1 91 ? 3.750 2.924 0.499 1.00 90.50 91 TYR A O 1
ATOM 785 N N . CYS A 1 92 ? 5.218 1.376 1.227 1.00 90.31 92 CYS A N 1
ATOM 786 C CA . CYS A 1 92 ? 4.745 1.346 2.605 1.00 90.31 92 CYS A CA 1
ATOM 787 C C . CYS A 1 92 ? 5.701 2.185 3.457 1.00 90.31 92 CYS A C 1
ATOM 789 O O . CYS A 1 92 ? 6.850 1.771 3.635 1.00 90.31 92 CYS A O 1
ATOM 791 N N . PRO A 1 93 ? 5.278 3.350 3.964 1.00 86.38 93 PRO A N 1
ATOM 792 C CA . PRO A 1 93 ? 6.133 4.152 4.817 1.00 86.38 93 PRO A CA 1
ATOM 793 C C . PRO A 1 93 ? 6.420 3.428 6.144 1.00 86.38 93 PRO A C 1
ATOM 795 O O . PRO A 1 93 ? 5.486 2.913 6.773 1.00 86.38 93 PRO A O 1
ATOM 798 N N . PRO A 1 94 ? 7.682 3.396 6.608 1.00 77.25 94 PRO A N 1
ATOM 799 C CA . PRO A 1 94 ? 7.985 2.959 7.960 1.00 77.25 94 PRO A CA 1
ATOM 800 C C . PRO A 1 94 ? 7.442 4.016 8.930 1.00 77.25 94 PRO A C 1
ATOM 802 O O . PRO A 1 94 ? 7.955 5.130 9.010 1.00 77.25 94 PRO A O 1
ATOM 805 N N . GLY A 1 95 ? 6.352 3.695 9.629 1.00 73.19 95 GLY A N 1
ATOM 806 C CA . GLY A 1 95 ? 5.807 4.572 10.665 1.00 73.19 95 GLY A CA 1
ATOM 807 C C . GLY A 1 95 ? 6.832 4.835 11.776 1.00 73.19 95 GLY A C 1
ATOM 808 O O . GLY A 1 95 ? 7.690 3.995 12.046 1.00 73.19 95 GLY A O 1
ATOM 809 N N . LYS A 1 96 ? 6.724 5.992 12.447 1.00 71.19 96 LYS A N 1
ATOM 810 C CA . LYS A 1 96 ? 7.562 6.328 13.618 1.00 71.19 96 LYS A CA 1
ATOM 811 C C . LYS A 1 96 ? 7.333 5.355 14.785 1.00 71.19 96 LYS A C 1
ATOM 813 O O . LYS A 1 96 ? 8.239 5.102 15.569 1.00 71.19 96 LYS A O 1
ATOM 818 N N . SER A 1 97 ? 6.120 4.812 14.889 1.00 77.12 97 SER A N 1
ATOM 819 C CA . SER A 1 97 ? 5.693 3.856 15.910 1.00 77.12 97 SER A CA 1
ATOM 820 C C . SER A 1 97 ? 5.441 2.464 15.324 1.00 77.12 97 SER A C 1
ATOM 822 O O . SER A 1 97 ? 5.207 2.305 14.124 1.00 77.12 97 SER A O 1
ATOM 824 N N . SER A 1 98 ? 5.433 1.448 16.193 1.00 87.75 98 SER A N 1
ATOM 825 C CA . SER A 1 98 ? 4.946 0.111 15.829 1.00 87.75 98 SER A CA 1
ATOM 826 C C . SER A 1 98 ? 3.468 0.161 15.429 1.00 87.75 98 SER A C 1
ATOM 828 O O . SER A 1 98 ? 2.698 0.925 16.005 1.00 87.75 98 SER A O 1
ATOM 830 N N . CYS A 1 99 ? 3.066 -0.673 14.469 1.00 88.94 99 CYS A N 1
ATOM 831 C CA . CYS A 1 99 ? 1.666 -0.805 14.040 1.00 88.94 99 CYS A CA 1
ATOM 832 C C . CYS A 1 99 ? 0.889 -1.862 14.850 1.00 88.94 99 CYS A C 1
ATOM 834 O O . CYS A 1 99 ? -0.253 -2.172 14.520 1.00 88.94 99 CYS A O 1
ATOM 836 N N . SER A 1 100 ? 1.500 -2.440 15.892 1.00 90.56 100 SER A N 1
ATOM 837 C CA . SER A 1 100 ? 0.928 -3.476 16.759 1.00 90.56 100 SER A CA 1
ATOM 838 C C . SER A 1 100 ? 0.916 -3.066 18.228 1.00 90.56 100 SER A C 1
ATOM 840 O O . SER A 1 100 ? 1.686 -2.209 18.656 1.00 90.56 100 SER A O 1
ATOM 842 N N . ILE A 1 101 ? 0.054 -3.731 19.000 1.00 89.12 101 ILE A N 1
ATOM 843 C CA . ILE A 1 101 ? -0.022 -3.633 20.460 1.00 89.12 101 ILE A CA 1
ATOM 844 C C . ILE A 1 101 ? 0.127 -5.063 21.007 1.00 89.12 101 ILE A C 1
ATOM 846 O O . ILE A 1 101 ? -0.766 -5.871 20.736 1.00 89.12 101 ILE A O 1
ATOM 850 N N . PRO A 1 102 ? 1.198 -5.409 21.748 1.00 89.19 102 PRO A N 1
ATOM 851 C CA . PRO A 1 102 ? 2.382 -4.602 22.087 1.00 89.19 102 PRO A CA 1
ATOM 852 C C . PRO A 1 102 ? 3.244 -4.218 20.861 1.00 89.19 102 PRO A C 1
ATOM 854 O O . PRO A 1 102 ? 3.064 -4.783 19.773 1.00 89.19 102 PRO A O 1
ATOM 857 N N . PRO A 1 103 ? 4.161 -3.241 21.004 1.00 89.44 103 PRO A N 1
ATOM 858 C CA . PRO A 1 103 ? 5.042 -2.821 19.915 1.00 89.44 103 PRO A CA 1
ATOM 859 C C . PRO A 1 103 ? 5.958 -3.964 19.450 1.00 89.44 103 PRO A C 1
ATOM 861 O O . PRO A 1 103 ? 6.416 -4.766 20.256 1.00 89.44 103 PRO A O 1
ATOM 864 N N . GLY A 1 104 ? 6.225 -4.035 18.143 1.00 87.94 104 GLY A N 1
ATOM 865 C CA . GLY A 1 104 ? 7.083 -5.067 17.546 1.00 87.94 104 GLY A CA 1
ATOM 866 C C . GLY A 1 104 ? 6.880 -5.270 16.041 1.00 87.94 104 GLY A C 1
ATOM 867 O O . GLY A 1 104 ? 7.820 -5.611 15.327 1.00 87.94 104 GLY A O 1
ATOM 868 N N . MET A 1 105 ? 5.677 -5.013 15.523 1.00 89.69 105 MET A N 1
ATOM 869 C CA . MET A 1 105 ? 5.372 -5.129 14.092 1.00 89.69 105 MET A CA 1
ATOM 870 C C . MET A 1 105 ? 5.488 -3.772 13.382 1.00 89.69 105 MET A C 1
ATOM 872 O O . MET A 1 105 ? 5.214 -2.719 13.967 1.00 89.69 105 MET A O 1
ATOM 876 N N . LYS A 1 106 ? 5.848 -3.798 12.093 1.00 90.31 106 LYS A N 1
ATOM 877 C CA . LYS A 1 106 ? 5.940 -2.607 11.228 1.00 90.31 106 LYS A CA 1
ATOM 878 C C . LYS A 1 106 ? 5.108 -2.794 9.957 1.00 90.31 106 LYS A C 1
ATOM 880 O O . LYS A 1 106 ? 4.824 -3.919 9.545 1.00 90.31 106 LYS A O 1
ATOM 885 N N . CYS A 1 107 ? 4.707 -1.687 9.335 1.00 90.38 107 CYS A N 1
ATOM 886 C CA . CYS A 1 107 ? 3.985 -1.726 8.066 1.00 90.38 107 CYS A CA 1
ATOM 887 C C . CYS A 1 107 ? 4.890 -2.254 6.950 1.00 90.38 107 CYS A C 1
ATOM 889 O O . CYS A 1 107 ? 5.980 -1.728 6.727 1.00 90.38 107 CYS A O 1
ATOM 891 N N . ARG A 1 108 ? 4.428 -3.286 6.238 1.00 90.50 108 ARG A N 1
ATOM 892 C CA . ARG A 1 108 ? 5.148 -3.913 5.124 1.00 90.50 108 ARG A CA 1
ATOM 893 C C . ARG A 1 108 ? 4.236 -4.165 3.923 1.00 90.50 108 ARG A C 1
ATOM 895 O O . ARG A 1 108 ? 3.016 -4.217 4.091 1.00 90.50 108 ARG A O 1
ATOM 902 N N . PRO A 1 109 ? 4.805 -4.338 2.717 1.00 92.25 109 PRO A N 1
ATOM 903 C CA . PRO A 1 109 ? 4.041 -4.716 1.532 1.00 92.25 109 PRO A CA 1
ATOM 904 C C . PRO A 1 109 ? 3.318 -6.054 1.728 1.00 92.25 109 PRO A C 1
ATOM 906 O O . PRO A 1 109 ? 3.957 -7.060 2.020 1.00 92.25 109 PRO A O 1
ATOM 909 N N . ALA A 1 110 ? 1.999 -6.055 1.536 1.00 91.31 110 ALA A N 1
ATOM 910 C CA . ALA A 1 110 ? 1.136 -7.229 1.673 1.00 91.31 110 ALA A CA 1
ATOM 911 C C . ALA A 1 110 ? 0.775 -7.849 0.319 1.00 91.31 110 ALA A C 1
ATOM 913 O O . ALA A 1 110 ? 0.761 -9.067 0.173 1.00 91.31 110 ALA A O 1
ATOM 914 N N . ALA A 1 111 ? 0.492 -7.006 -0.679 1.00 91.44 111 ALA A N 1
ATOM 915 C CA . ALA A 1 111 ? 0.107 -7.439 -2.018 1.00 91.44 111 ALA A CA 1
ATOM 916 C C . ALA A 1 111 ? 0.876 -6.662 -3.087 1.00 91.44 111 ALA A C 1
ATOM 918 O O . ALA A 1 111 ? 1.168 -5.469 -2.930 1.00 91.44 111 ALA A O 1
ATOM 919 N N . LYS A 1 112 ? 1.183 -7.356 -4.184 1.00 94.12 112 LYS A N 1
ATOM 920 C CA . LYS A 1 112 ? 1.853 -6.807 -5.361 1.00 94.12 112 LYS A CA 1
ATOM 921 C C . LYS A 1 112 ? 1.042 -7.151 -6.605 1.00 94.12 112 LYS A C 1
ATOM 923 O O . LYS A 1 112 ? 0.528 -8.259 -6.718 1.00 94.12 112 LYS A O 1
ATOM 928 N N . VAL A 1 113 ? 0.943 -6.207 -7.530 1.00 94.88 113 VAL A N 1
ATOM 929 C CA . VAL A 1 113 ? 0.365 -6.406 -8.861 1.00 94.88 113 VAL A CA 1
ATOM 930 C C . VAL A 1 113 ? 1.478 -6.232 -9.876 1.00 94.88 113 VAL A C 1
ATOM 932 O O . VAL A 1 113 ? 2.215 -5.252 -9.816 1.00 94.88 113 VAL A O 1
ATOM 935 N N . HIS A 1 114 ? 1.597 -7.175 -10.802 1.00 95.06 114 HIS A N 1
ATOM 936 C CA . HIS A 1 114 ? 2.566 -7.075 -11.881 1.00 95.06 114 HIS A CA 1
ATOM 937 C C . HIS A 1 114 ? 1.987 -6.231 -13.016 1.00 95.06 114 HIS A C 1
ATOM 939 O O . HIS A 1 114 ? 0.799 -6.320 -13.342 1.00 95.06 114 HIS A O 1
ATOM 945 N N . LYS A 1 115 ? 2.816 -5.343 -13.554 1.00 93.62 115 LYS A N 1
ATOM 946 C CA . LYS A 1 115 ? 2.520 -4.560 -14.746 1.00 93.62 115 LYS A CA 1
ATOM 947 C C . LYS A 1 115 ? 3.569 -4.871 -15.795 1.00 93.62 115 LYS A C 1
ATOM 949 O O . LYS A 1 115 ? 4.762 -4.760 -15.523 1.00 93.62 115 LYS A O 1
ATOM 954 N N . THR A 1 116 ? 3.114 -5.192 -16.995 1.00 96.38 116 THR A N 1
ATOM 955 C CA . THR A 1 116 ? 3.991 -5.388 -18.140 1.00 96.38 116 THR A CA 1
ATOM 956 C C . THR A 1 116 ? 4.541 -4.041 -18.603 1.00 96.38 116 THR A C 1
ATOM 958 O O . THR A 1 116 ? 3.780 -3.141 -18.964 1.00 96.38 116 THR A O 1
ATOM 961 N N . ILE A 1 117 ? 5.863 -3.905 -18.598 1.00 95.62 117 ILE A N 1
ATOM 962 C CA . ILE A 1 117 ? 6.588 -2.749 -19.135 1.00 95.62 117 ILE A CA 1
ATOM 963 C C . ILE A 1 117 ? 7.576 -3.209 -20.201 1.00 95.62 117 ILE A C 1
ATOM 965 O O . ILE A 1 117 ? 7.915 -4.391 -20.285 1.00 95.62 117 ILE A O 1
ATOM 969 N N . LEU A 1 118 ? 8.050 -2.280 -21.022 1.00 96.69 118 LEU A N 1
ATOM 970 C CA . LEU A 1 118 ? 9.060 -2.577 -22.025 1.00 96.69 118 LEU A CA 1
ATOM 971 C C . LEU A 1 118 ? 10.446 -2.260 -21.474 1.00 96.69 118 LEU A C 1
ATOM 973 O O . LEU A 1 118 ? 10.662 -1.217 -20.857 1.00 96.69 118 LEU A O 1
ATOM 977 N N . ARG A 1 119 ? 11.399 -3.155 -21.726 1.00 96.62 119 ARG 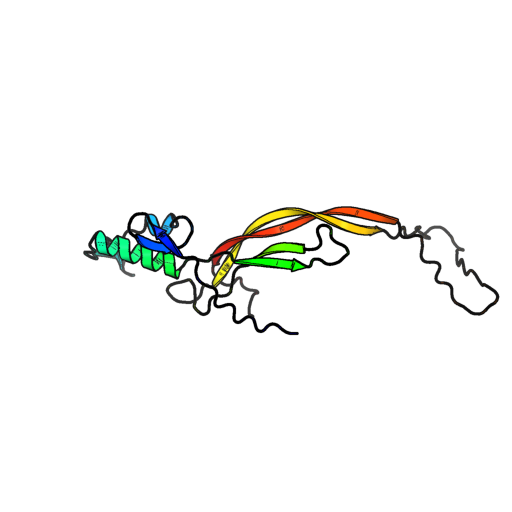A N 1
ATOM 978 C CA . ARG A 1 119 ? 12.819 -2.959 -21.439 1.00 96.62 119 ARG A CA 1
ATOM 979 C C . ARG A 1 119 ? 13.616 -3.056 -22.735 1.00 96.62 119 ARG A C 1
ATOM 981 O O . ARG A 1 119 ? 13.482 -4.031 -23.465 1.00 96.62 119 ARG A O 1
ATOM 988 N N . TRP A 1 120 ? 14.468 -2.076 -23.000 1.00 94.56 120 TRP A N 1
ATOM 989 C CA . TRP A 1 120 ? 15.433 -2.103 -24.089 1.00 94.56 120 TRP A CA 1
ATOM 990 C C . TRP A 1 120 ? 16.552 -3.074 -23.723 1.00 94.56 120 TRP A C 1
ATOM 992 O O . TRP A 1 120 ? 17.297 -2.858 -22.758 1.00 94.56 120 TRP A O 1
ATOM 1002 N N . HIS A 1 121 ? 16.630 -4.179 -24.456 1.00 93.12 121 HIS A N 1
ATOM 1003 C CA . HIS A 1 121 ? 17.577 -5.254 -24.210 1.00 93.12 121 HIS A CA 1
ATOM 1004 C C . HIS A 1 121 ? 18.403 -5.520 -25.464 1.00 93.12 121 HIS A C 1
ATOM 1006 O O . HIS A 1 121 ? 17.853 -5.708 -26.545 1.00 93.12 121 HIS A O 1
ATOM 1012 N N . CYS A 1 122 ? 19.724 -5.544 -25.303 1.00 90.06 122 CYS A N 1
ATOM 1013 C CA . CYS A 1 122 ? 20.669 -5.857 -26.366 1.00 90.06 122 CYS A CA 1
ATOM 1014 C C . CYS A 1 122 ? 21.270 -7.234 -26.112 1.00 90.06 122 CYS A C 1
ATOM 1016 O O . CYS A 1 122 ? 21.918 -7.430 -25.082 1.00 90.06 122 CYS A O 1
ATOM 1018 N N . HIS A 1 123 ? 21.072 -8.163 -27.043 1.00 83.56 123 HIS A N 1
ATOM 1019 C CA . HIS A 1 123 ? 21.718 -9.466 -26.997 1.00 83.56 123 HIS A CA 1
ATOM 1020 C C . HIS A 1 123 ? 23.061 -9.388 -27.731 1.00 83.56 123 HIS A C 1
ATOM 1022 O O . HIS A 1 123 ? 23.146 -8.858 -28.840 1.00 83.56 123 HIS A O 1
ATOM 1028 N N . SER A 1 124 ? 24.118 -9.909 -27.110 1.00 71.19 124 SER A N 1
ATOM 1029 C CA . SER A 1 124 ? 25.388 -10.133 -27.797 1.00 71.19 124 SER A CA 1
ATOM 1030 C C . SER A 1 124 ? 25.341 -11.533 -28.387 1.00 71.19 124 SER A C 1
ATOM 1032 O O . SER A 1 124 ? 25.419 -12.514 -27.653 1.00 71.19 124 SER A O 1
ATOM 1034 N N . THR A 1 125 ? 25.204 -11.650 -29.705 1.00 63.00 125 THR A N 1
ATOM 1035 C CA . THR A 1 125 ? 25.453 -12.915 -30.404 1.00 63.00 125 THR A CA 1
ATOM 1036 C C . THR A 1 125 ? 26.933 -13.254 -30.274 1.00 63.00 125 THR A C 1
ATOM 1038 O O . THR A 1 125 ? 27.751 -12.833 -31.089 1.00 63.00 125 THR A O 1
ATOM 1041 N N . HIS A 1 126 ? 27.298 -13.993 -29.225 1.00 57.75 126 HIS A N 1
ATOM 1042 C CA . HIS A 1 126 ? 28.577 -14.687 -29.186 1.00 57.75 126 HIS A CA 1
ATOM 1043 C C . HIS A 1 126 ? 28.501 -15.749 -30.285 1.00 57.75 126 HIS A C 1
ATOM 1045 O O . HIS A 1 126 ? 27.804 -16.753 -30.138 1.00 57.75 126 HIS A O 1
ATOM 1051 N N . ARG A 1 127 ? 29.154 -15.521 -31.431 1.00 52.69 127 ARG A N 1
ATOM 1052 C CA . ARG A 1 127 ? 29.486 -16.647 -32.306 1.00 52.69 127 ARG A CA 1
ATOM 1053 C C . ARG A 1 127 ? 30.315 -17.590 -31.436 1.00 52.69 127 ARG A C 1
ATOM 1055 O O . ARG A 1 127 ? 31.366 -17.188 -30.940 1.00 52.69 127 ARG A O 1
ATOM 1062 N N . ASN A 1 128 ? 29.808 -18.794 -31.184 1.00 46.34 128 ASN A N 1
ATOM 1063 C CA . ASN A 1 128 ? 30.583 -19.868 -30.576 1.00 46.34 128 ASN A CA 1
ATOM 1064 C C . ASN A 1 128 ? 31.790 -20.134 -31.484 1.00 46.34 128 ASN A C 1
ATOM 1066 O O . ASN A 1 128 ? 31.696 -20.907 -32.430 1.00 46.34 128 ASN A O 1
ATOM 1070 N N . LEU A 1 129 ? 32.930 -19.502 -31.207 1.00 55.62 129 LEU A N 1
ATOM 1071 C CA . LEU A 1 129 ? 34.235 -19.924 -31.718 1.00 55.62 129 LEU A CA 1
ATOM 1072 C C . LEU A 1 129 ? 34.721 -21.134 -30.904 1.00 55.62 129 LEU A C 1
ATOM 1074 O O . LEU A 1 129 ? 35.824 -21.135 -30.376 1.00 55.62 129 LEU A O 1
ATOM 1078 N N . LEU A 1 130 ? 33.874 -22.157 -30.765 1.00 51.38 130 LEU A N 1
ATOM 1079 C CA . LEU A 1 130 ? 34.244 -23.456 -30.189 1.00 51.38 130 LEU A CA 1
ATOM 1080 C C . LEU A 1 130 ? 34.292 -24.551 -31.262 1.00 51.38 130 LEU A C 1
ATOM 1082 O O . LEU A 1 130 ? 34.117 -25.727 -30.972 1.00 51.38 130 LEU A O 1
ATOM 1086 N N . TYR A 1 131 ? 34.546 -24.149 -32.508 1.00 49.34 131 TYR A N 1
ATOM 1087 C CA . TYR A 1 131 ? 35.099 -25.012 -33.546 1.00 49.34 131 TYR A CA 1
ATOM 1088 C C . TYR A 1 131 ? 35.799 -24.146 -34.597 1.00 49.34 131 TYR A C 1
ATOM 1090 O O . TYR A 1 131 ? 35.322 -23.953 -35.709 1.00 49.34 131 TYR A O 1
ATOM 1098 N N . SER A 1 132 ? 36.911 -23.528 -34.220 1.00 44.53 132 SER A N 1
ATOM 1099 C CA . SER A 1 132 ? 37.928 -23.187 -35.208 1.00 44.53 132 SER A CA 1
ATOM 1100 C C . SER A 1 132 ? 39.258 -23.187 -34.493 1.00 44.53 132 SER A C 1
ATOM 1102 O O . SER A 1 132 ? 39.553 -22.296 -33.700 1.00 44.53 132 SER A O 1
ATOM 1104 N N . SER A 1 133 ? 40.073 -24.190 -34.782 1.00 54.34 133 SER A N 1
ATOM 1105 C CA . SER A 1 133 ? 41.484 -24.282 -34.415 1.00 54.34 133 SER A CA 1
ATOM 1106 C C . SER A 1 133 ? 42.351 -23.218 -35.107 1.00 54.34 133 SER A C 1
ATOM 1108 O O . SER A 1 133 ? 43.511 -23.475 -35.384 1.00 54.34 133 SER A O 1
ATOM 1110 N N . VAL A 1 134 ? 41.780 -22.055 -35.427 1.00 52.56 134 VAL A N 1
ATOM 1111 C CA . VAL A 1 134 ? 42.401 -20.823 -35.925 1.00 52.56 134 VAL A CA 1
ATOM 1112 C C . VAL A 1 134 ? 41.271 -19.806 -36.104 1.00 52.56 134 VAL A C 1
ATOM 1114 O O . VAL A 1 134 ? 40.509 -19.869 -37.066 1.00 52.56 134 VAL A O 1
ATOM 1117 N N . ALA A 1 135 ? 41.098 -18.889 -35.157 1.00 49.12 135 ALA A N 1
ATOM 1118 C CA . ALA A 1 135 ? 40.308 -17.676 -35.379 1.00 49.12 135 ALA A CA 1
ATOM 1119 C C . ALA A 1 135 ? 40.733 -16.563 -34.412 1.00 49.12 135 ALA A C 1
ATOM 1121 O O . ALA A 1 135 ? 39.910 -15.888 -33.798 1.00 49.12 135 ALA A O 1
ATOM 1122 N N . THR A 1 136 ? 42.039 -16.335 -34.299 1.00 45.50 136 THR A N 1
ATOM 1123 C CA . THR A 1 136 ? 42.564 -14.996 -34.035 1.00 45.50 136 THR A CA 1
ATOM 1124 C C . THR A 1 136 ? 42.246 -14.146 -35.265 1.00 45.50 136 THR A C 1
ATOM 1126 O O . THR A 1 136 ? 43.076 -13.961 -36.148 1.00 45.50 136 THR A O 1
ATOM 1129 N N . ALA A 1 137 ? 41.015 -13.640 -35.358 1.00 51.91 137 ALA A N 1
ATOM 1130 C CA . ALA A 1 137 ? 40.718 -12.527 -36.253 1.00 51.91 137 ALA A CA 1
ATOM 1131 C C . ALA A 1 137 ? 41.283 -11.256 -35.606 1.00 51.91 137 ALA A C 1
ATOM 1133 O O . ALA A 1 137 ? 40.556 -10.418 -35.078 1.00 51.91 137 ALA A O 1
ATOM 1134 N N . VAL A 1 138 ? 42.613 -11.166 -35.578 1.00 39.03 138 VAL A N 1
ATOM 1135 C CA . VAL A 1 138 ? 43.324 -9.924 -35.300 1.00 39.03 138 VAL A CA 1
ATOM 1136 C C . VAL A 1 138 ? 43.219 -9.132 -36.594 1.00 39.03 138 VAL A C 1
ATOM 1138 O O . VAL A 1 138 ? 43.952 -9.384 -37.548 1.00 39.03 138 VAL A O 1
ATOM 1141 N N . ALA A 1 139 ? 42.248 -8.226 -36.677 1.00 48.16 139 ALA A N 1
ATOM 1142 C CA . ALA A 1 139 ? 42.272 -7.203 -37.708 1.00 48.16 139 ALA A CA 1
ATOM 1143 C C . ALA A 1 139 ? 43.418 -6.246 -37.348 1.00 48.16 139 ALA A C 1
ATOM 1145 O O . ALA A 1 139 ? 43.233 -5.269 -36.630 1.00 48.16 139 ALA A O 1
ATOM 1146 N N . VAL A 1 140 ? 44.633 -6.596 -37.776 1.00 39.44 140 VAL A N 1
ATOM 1147 C CA . VAL A 1 140 ? 45.795 -5.711 -37.717 1.00 39.44 140 VAL A CA 1
ATOM 1148 C C . VAL A 1 140 ? 45.594 -4.665 -38.807 1.00 39.44 140 VAL A C 1
ATOM 1150 O O . VAL A 1 140 ? 45.999 -4.844 -39.951 1.00 39.44 140 VAL A O 1
ATOM 1153 N N . SER A 1 141 ? 44.923 -3.572 -38.465 1.00 47.03 141 SER A N 1
ATOM 1154 C CA . SER A 1 141 ? 45.127 -2.312 -39.168 1.00 47.03 141 SER A CA 1
ATOM 1155 C C . SER A 1 141 ? 46.555 -1.861 -38.865 1.00 47.03 141 SER A C 1
ATOM 1157 O O . SER A 1 141 ? 46.929 -1.724 -37.703 1.00 47.03 141 SER A O 1
ATOM 1159 N N . THR A 1 142 ? 47.370 -1.650 -39.899 1.00 48.34 142 THR A N 1
ATOM 1160 C CA . THR A 1 142 ? 48.778 -1.196 -39.857 1.00 48.34 142 THR A CA 1
ATOM 1161 C C . THR A 1 142 ? 48.973 0.228 -39.302 1.00 48.34 142 THR A C 1
ATOM 1163 O O . THR A 1 142 ? 49.962 0.895 -39.579 1.00 48.34 142 THR A O 1
ATOM 1166 N N . SER A 1 143 ? 48.051 0.689 -38.469 1.00 48.66 143 SER A N 1
ATOM 1167 C CA . SER A 1 143 ? 48.128 1.876 -37.630 1.00 48.66 143 SER A CA 1
ATOM 1168 C C . SER A 1 143 ? 47.689 1.421 -36.244 1.00 48.66 143 SER A C 1
ATOM 1170 O O . SER A 1 143 ? 46.552 0.975 -36.104 1.00 48.66 143 SER A O 1
ATOM 1172 N N . GLY A 1 144 ? 48.606 1.444 -35.272 1.00 45.91 144 GLY A N 1
ATOM 1173 C CA . GLY A 1 144 ? 48.475 0.831 -33.947 1.00 45.91 144 GLY A CA 1
ATOM 1174 C C . GLY A 1 144 ? 47.295 1.325 -33.111 1.00 45.91 144 GLY A C 1
ATOM 1175 O O . GLY A 1 144 ? 47.488 2.036 -32.133 1.00 45.91 144 GLY A O 1
ATOM 1176 N N . ASP A 1 145 ? 46.094 0.884 -33.467 1.00 42.81 145 ASP A N 1
ATOM 1177 C CA . ASP A 1 145 ? 44.869 1.097 -32.719 1.00 42.81 145 ASP A CA 1
ATOM 1178 C C . ASP A 1 145 ? 44.128 -0.241 -32.632 1.00 42.81 145 ASP A C 1
ATOM 1180 O O . ASP A 1 145 ? 43.749 -0.854 -33.636 1.00 42.81 145 ASP A O 1
ATOM 1184 N N . VAL A 1 146 ? 43.999 -0.753 -31.409 1.00 44.28 146 VAL A N 1
ATOM 1185 C CA . VAL A 1 146 ? 43.346 -2.033 -31.121 1.00 44.28 146 VAL A CA 1
ATOM 1186 C C . VAL A 1 146 ? 41.844 -1.839 -31.313 1.00 44.28 146 VAL A C 1
ATOM 1188 O O . VAL A 1 146 ? 41.130 -1.445 -30.392 1.00 44.28 146 VAL A O 1
ATOM 1191 N N . THR A 1 147 ? 41.331 -2.118 -32.511 1.00 47.47 147 THR A N 1
ATOM 1192 C CA . THR A 1 147 ? 39.883 -2.124 -32.735 1.00 47.47 147 THR A CA 1
ATOM 1193 C C . THR A 1 147 ? 39.295 -3.424 -32.190 1.00 47.47 147 THR A C 1
ATOM 1195 O O . THR A 1 147 ? 39.298 -4.476 -32.826 1.00 47.47 147 THR A O 1
ATOM 1198 N N . ILE A 1 148 ? 38.774 -3.364 -30.962 1.00 54.34 148 ILE A N 1
ATOM 1199 C CA . ILE A 1 148 ? 37.911 -4.413 -30.410 1.00 54.34 148 ILE A CA 1
ATOM 1200 C C . ILE A 1 148 ? 36.638 -4.413 -31.263 1.00 54.34 148 ILE A C 1
ATOM 1202 O O . ILE A 1 148 ? 35.711 -3.643 -31.008 1.00 54.34 148 ILE A O 1
ATOM 1206 N N . SER A 1 149 ? 36.588 -5.249 -32.303 1.00 54.31 149 SER A N 1
ATOM 1207 C CA . SER A 1 149 ? 35.404 -5.423 -33.143 1.00 54.31 149 SER A CA 1
ATOM 1208 C C . SER A 1 149 ? 34.323 -6.138 -32.331 1.00 54.31 149 SER A C 1
ATOM 1210 O O . SER A 1 149 ? 34.149 -7.357 -32.399 1.00 54.31 149 SER A O 1
ATOM 1212 N N . SER A 1 150 ? 33.626 -5.381 -31.484 1.00 59.81 150 SER A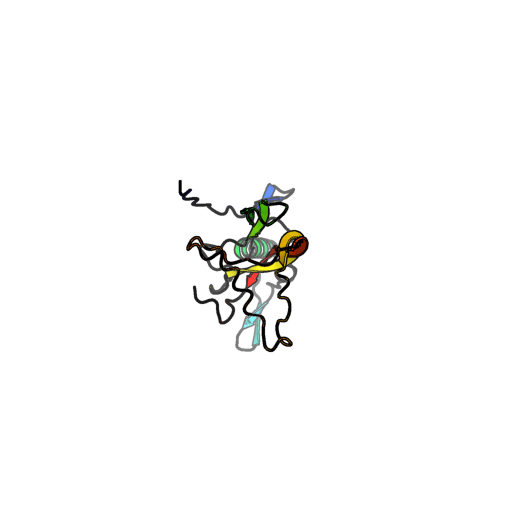 N 1
ATOM 1213 C CA . SER A 1 150 ? 32.499 -5.886 -30.718 1.00 59.81 150 SER A CA 1
ATOM 1214 C C . SER A 1 150 ? 31.430 -6.346 -31.703 1.00 59.81 150 SER A C 1
ATOM 1216 O O . SER A 1 150 ? 30.977 -5.544 -32.522 1.00 59.81 150 SER A O 1
ATOM 1218 N N . ALA A 1 151 ? 31.051 -7.625 -31.640 1.00 60.12 151 ALA A N 1
ATOM 1219 C CA . ALA A 1 151 ? 29.984 -8.189 -32.460 1.00 60.12 151 ALA A CA 1
ATOM 1220 C C . ALA A 1 151 ? 28.753 -7.256 -32.481 1.00 60.12 151 ALA A C 1
ATOM 1222 O O . ALA A 1 151 ? 28.445 -6.647 -31.446 1.00 60.12 151 ALA A O 1
ATOM 1223 N N . PRO A 1 152 ? 28.040 -7.134 -33.620 1.00 62.31 152 PRO A N 1
ATOM 1224 C CA . PRO A 1 152 ? 26.865 -6.278 -33.710 1.00 62.31 152 PRO A CA 1
ATOM 1225 C C . PRO A 1 152 ? 25.857 -6.680 -32.630 1.00 62.31 152 PRO A C 1
ATOM 1227 O O . PRO A 1 152 ? 25.367 -7.808 -32.593 1.00 62.31 152 PRO A O 1
ATOM 1230 N N . LYS A 1 153 ? 25.582 -5.755 -31.706 1.00 73.69 153 LYS A N 1
ATOM 1231 C CA . LYS A 1 153 ? 24.611 -5.955 -30.630 1.00 73.69 153 LYS A CA 1
ATOM 1232 C C . LYS A 1 153 ? 23.226 -5.697 -31.196 1.00 73.69 153 LYS A C 1
ATOM 1234 O O . LYS A 1 153 ? 22.874 -4.552 -31.469 1.00 73.69 153 LYS A O 1
ATOM 1239 N N . GLN A 1 154 ? 22.436 -6.751 -31.359 1.00 85.31 154 GLN A N 1
ATOM 1240 C CA . GLN A 1 154 ? 21.043 -6.599 -31.754 1.00 85.31 154 GLN A CA 1
ATOM 1241 C C . GLN A 1 154 ? 20.220 -6.211 -30.525 1.00 85.31 154 GLN A C 1
ATOM 1243 O O . GLN A 1 154 ? 20.195 -6.934 -29.525 1.00 85.31 154 GLN A O 1
ATOM 1248 N N . CYS A 1 155 ? 19.571 -5.050 -30.589 1.00 90.31 155 CYS A N 1
ATOM 1249 C CA . CYS A 1 155 ? 18.759 -4.516 -29.504 1.00 90.31 155 CYS A CA 1
ATOM 1250 C C . CYS A 1 155 ? 17.279 -4.512 -29.875 1.00 90.31 155 CYS A C 1
ATOM 1252 O O . CYS A 1 155 ? 16.914 -4.199 -31.005 1.00 90.31 155 CYS A O 1
ATOM 1254 N N . GLN A 1 156 ? 16.430 -4.848 -28.909 1.00 93.69 156 GLN A N 1
ATOM 1255 C CA . GLN A 1 156 ? 14.983 -4.872 -29.078 1.00 93.69 156 GLN A CA 1
ATOM 1256 C C . GLN A 1 156 ? 14.262 -4.561 -27.766 1.00 93.69 156 GLN A C 1
ATOM 1258 O O . GLN A 1 156 ? 14.822 -4.677 -26.671 1.00 93.69 156 GLN A O 1
ATOM 1263 N N . TRP A 1 157 ? 12.992 -4.181 -27.878 1.00 95.00 157 TRP A N 1
ATOM 1264 C CA . TRP A 1 157 ? 12.101 -4.039 -26.734 1.00 95.00 157 TRP A CA 1
ATOM 1265 C C . TRP A 1 157 ? 11.565 -5.403 -26.314 1.00 95.00 157 TRP A C 1
ATOM 1267 O O . TRP A 1 157 ? 10.891 -6.078 -27.087 1.00 95.00 157 TRP A O 1
ATOM 1277 N N . ILE A 1 158 ? 11.823 -5.783 -25.065 1.00 95.69 158 ILE A N 1
ATOM 1278 C CA . ILE A 1 158 ? 11.255 -6.987 -24.457 1.00 95.69 158 ILE A CA 1
ATOM 1279 C C . ILE A 1 158 ? 10.201 -6.606 -23.420 1.00 95.69 158 ILE A C 1
ATOM 1281 O O . ILE A 1 158 ? 10.351 -5.616 -22.701 1.00 95.69 158 ILE A O 1
ATOM 1285 N N . LYS A 1 159 ? 9.132 -7.399 -23.334 1.00 96.44 159 LYS A N 1
ATOM 1286 C CA . LYS A 1 159 ? 8.109 -7.262 -22.291 1.00 96.44 159 LYS A CA 1
ATOM 1287 C C . LYS A 1 159 ? 8.638 -7.866 -20.991 1.00 96.44 159 LYS A C 1
ATOM 1289 O O . LYS A 1 159 ? 9.098 -9.004 -20.985 1.00 96.44 159 LYS A O 1
ATOM 1294 N N . VAL A 1 160 ? 8.584 -7.102 -19.905 1.00 95.62 160 VAL A N 1
ATOM 1295 C CA . VAL A 1 160 ? 9.043 -7.510 -18.573 1.00 95.62 160 VAL A CA 1
ATOM 1296 C C . VAL A 1 160 ? 7.949 -7.219 -17.555 1.00 95.62 160 VAL A C 1
ATOM 1298 O O . VAL A 1 160 ? 7.353 -6.144 -17.566 1.00 95.62 160 VAL A O 1
ATOM 1301 N N . GLU A 1 161 ? 7.710 -8.163 -16.651 1.00 96.62 161 GLU A N 1
ATOM 1302 C CA . GLU A 1 161 ? 6.765 -7.998 -15.549 1.00 96.62 161 GLU A CA 1
ATOM 1303 C C . GLU A 1 161 ? 7.398 -7.210 -14.396 1.00 96.62 161 GLU A C 1
ATOM 1305 O O . GLU A 1 161 ? 8.389 -7.635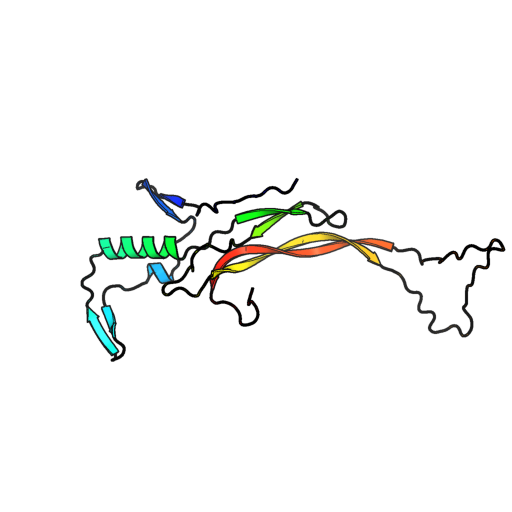 -13.800 1.00 96.62 161 GLU A O 1
ATOM 1310 N N . TYR A 1 162 ? 6.815 -6.056 -14.066 1.00 94.12 162 TYR A N 1
ATOM 1311 C CA . TYR A 1 162 ? 7.274 -5.191 -12.983 1.00 94.12 162 TYR A CA 1
ATOM 1312 C C . TYR A 1 162 ? 6.312 -5.233 -11.784 1.00 94.12 162 TYR A C 1
ATOM 1314 O O . TYR A 1 162 ? 5.153 -4.829 -11.920 1.00 94.12 162 TYR A O 1
ATOM 1322 N N . PRO A 1 163 ? 6.750 -5.691 -10.596 1.00 95.12 163 PRO A N 1
ATOM 1323 C CA . PRO A 1 163 ? 5.891 -5.773 -9.419 1.00 95.12 163 PRO A CA 1
ATOM 1324 C C . PRO A 1 163 ? 5.672 -4.400 -8.765 1.00 95.12 163 PRO A C 1
ATOM 1326 O O . PRO A 1 163 ? 6.613 -3.767 -8.288 1.00 95.12 163 PRO A O 1
ATOM 1329 N N . LEU A 1 164 ? 4.413 -3.976 -8.650 1.00 94.06 164 LEU A N 1
ATOM 1330 C CA . LEU A 1 164 ? 3.989 -2.762 -7.948 1.00 94.06 164 LEU A CA 1
ATOM 1331 C C . LEU A 1 164 ? 3.254 -3.110 -6.656 1.00 94.06 164 LEU A C 1
ATOM 1333 O O . LEU A 1 164 ? 2.301 -3.886 -6.672 1.00 94.06 164 LEU A O 1
ATOM 1337 N N . VAL A 1 165 ? 3.662 -2.519 -5.532 1.00 94.00 165 VAL A N 1
ATOM 1338 C CA . VAL A 1 165 ? 2.964 -2.699 -4.250 1.00 94.00 165 VAL A CA 1
ATOM 1339 C C . VAL A 1 165 ? 1.600 -2.015 -4.315 1.00 94.00 165 VAL A C 1
ATOM 1341 O O . VAL A 1 165 ? 1.513 -0.831 -4.633 1.00 94.00 165 VAL A O 1
ATOM 1344 N N . THR A 1 166 ? 0.540 -2.753 -3.990 1.00 90.94 166 THR A N 1
ATOM 1345 C CA . THR A 1 166 ? -0.841 -2.240 -3.999 1.00 90.94 166 THR A CA 1
ATOM 1346 C C . THR A 1 166 ? -1.494 -2.233 -2.626 1.00 90.94 166 THR A C 1
ATOM 1348 O O . THR A 1 166 ? -2.497 -1.548 -2.440 1.00 90.94 166 THR A O 1
ATOM 1351 N N . GLN A 1 167 ? -0.948 -2.979 -1.661 1.00 90.50 167 GLN A N 1
ATOM 1352 C CA . GLN A 1 167 ? -1.461 -3.043 -0.292 1.00 90.50 167 GLN A CA 1
ATOM 1353 C C . GLN A 1 167 ? -0.317 -3.146 0.713 1.00 90.50 167 GLN A C 1
ATOM 1355 O O . GLN A 1 167 ? 0.683 -3.819 0.454 1.00 90.50 167 GLN A O 1
ATOM 1360 N N . CYS A 1 168 ? -0.505 -2.531 1.879 1.00 90.56 168 CYS A N 1
ATOM 1361 C CA . CYS A 1 168 ? 0.380 -2.649 3.031 1.00 90.56 168 CYS A CA 1
ATOM 1362 C C . CYS A 1 168 ? -0.372 -3.300 4.199 1.00 90.56 168 CYS A C 1
ATOM 1364 O O . CYS A 1 168 ? -1.560 -3.049 4.402 1.00 90.56 168 CYS A O 1
ATOM 1366 N N . SER A 1 169 ? 0.325 -4.108 4.991 1.00 90.12 169 SER A N 1
ATOM 1367 C CA . SER A 1 169 ? -0.202 -4.726 6.209 1.00 90.12 169 SER A CA 1
ATOM 1368 C C . SER A 1 169 ? 0.795 -4.606 7.349 1.00 90.12 169 SER A C 1
ATOM 1370 O O . SER A 1 169 ? 2.006 -4.590 7.126 1.00 90.12 169 SER A O 1
ATOM 1372 N N . CYS A 1 170 ? 0.287 -4.576 8.576 1.00 90.19 170 CYS A N 1
ATOM 1373 C CA . CYS A 1 170 ? 1.125 -4.693 9.757 1.00 90.19 170 CYS A CA 1
ATOM 1374 C C . CYS A 1 170 ? 1.637 -6.134 9.870 1.00 90.19 170 CYS A C 1
ATOM 1376 O O . CYS A 1 170 ? 0.831 -7.057 9.991 1.00 90.19 170 CYS A O 1
ATOM 1378 N N . SER A 1 171 ? 2.955 -6.340 9.807 1.00 89.94 171 SER A N 1
ATOM 1379 C CA . SER A 1 171 ? 3.560 -7.675 9.879 1.00 89.94 171 SER A CA 1
ATOM 1380 C C . SER A 1 171 ? 4.803 -7.694 10.767 1.00 89.94 171 SER A C 1
ATOM 1382 O O . SER A 1 171 ? 5.451 -6.666 10.992 1.00 89.94 171 SER A O 1
ATOM 1384 N N . CYS A 1 172 ? 5.159 -8.884 11.251 1.00 88.81 172 CYS A N 1
ATOM 1385 C CA . CYS A 1 172 ? 6.416 -9.096 11.959 1.00 88.81 172 CYS A CA 1
ATOM 1386 C C . CYS A 1 172 ? 7.616 -8.796 11.044 1.00 88.81 172 CYS A C 1
ATOM 1388 O O . CYS A 1 172 ? 7.503 -8.911 9.813 1.00 88.81 172 CYS A O 1
ATOM 1390 N N . PRO A 1 173 ? 8.768 -8.417 11.618 1.00 81.06 173 PRO A N 1
ATOM 1391 C CA . PRO A 1 173 ? 10.012 -8.420 10.875 1.00 81.06 173 PRO A CA 1
ATOM 1392 C C . PRO A 1 173 ? 10.318 -9.848 10.410 1.00 81.06 173 PRO A C 1
ATOM 1394 O O . PRO A 1 173 ? 10.303 -10.783 11.201 1.00 81.06 173 PRO A O 1
ATOM 1397 N N . SER A 1 174 ? 10.553 -10.039 9.112 1.00 75.44 174 SER A N 1
ATOM 1398 C CA . SER A 1 174 ? 11.118 -11.294 8.614 1.00 75.44 174 SER A CA 1
ATOM 1399 C C . SER A 1 174 ? 12.564 -11.408 9.105 1.00 75.44 174 SER A C 1
ATOM 1401 O O . SER A 1 174 ? 13.271 -10.394 9.082 1.00 75.44 174 SER A O 1
ATOM 1403 N N . ASN A 1 175 ? 12.995 -12.615 9.501 1.00 55.94 175 ASN A N 1
ATOM 1404 C CA . ASN A 1 175 ? 14.314 -12.989 10.064 1.00 55.94 175 ASN A CA 1
ATOM 1405 C C . ASN A 1 175 ? 15.556 -12.683 9.178 1.00 55.94 175 ASN A C 1
ATOM 1407 O O . ASN A 1 175 ? 16.561 -13.373 9.243 1.00 55.94 175 ASN A O 1
ATOM 1411 N N . GLY A 1 176 ? 15.517 -11.653 8.338 1.00 54.09 176 GLY A N 1
ATOM 1412 C CA . GLY A 1 176 ? 16.630 -11.175 7.515 1.00 54.09 176 GLY A CA 1
ATOM 1413 C C . GLY A 1 176 ? 16.505 -9.692 7.164 1.00 54.09 176 GLY A C 1
ATOM 1414 O O . GLY A 1 176 ? 17.000 -9.250 6.138 1.00 54.09 176 GLY A O 1
ATOM 1415 N N . SER A 1 177 ? 15.775 -8.924 7.972 1.00 46.62 177 SER A N 1
ATOM 1416 C CA . SER A 1 177 ? 15.621 -7.476 7.789 1.00 46.62 177 SER A CA 1
ATOM 1417 C C . SER A 1 177 ? 15.897 -6.755 9.103 1.00 46.62 177 SER A C 1
ATOM 1419 O O . SER A 1 177 ? 15.042 -6.046 9.631 1.00 46.62 177 SER A O 1
ATOM 1421 N N . TYR A 1 178 ? 17.093 -7.004 9.642 1.00 46.25 178 TYR A N 1
ATOM 1422 C CA . TYR A 1 178 ? 17.754 -6.050 10.521 1.00 46.25 178 TYR A CA 1
ATOM 1423 C C . TYR A 1 178 ? 18.236 -4.909 9.623 1.00 46.25 178 TYR A C 1
ATOM 1425 O O . TYR A 1 178 ? 19.108 -5.082 8.774 1.00 46.25 178 TYR A O 1
ATOM 1433 N N . SER A 1 179 ? 17.571 -3.771 9.733 1.00 37.25 179 SER A N 1
ATOM 1434 C CA . SER A 1 179 ? 18.040 -2.478 9.245 1.00 37.25 179 SER A CA 1
ATOM 1435 C C . SER A 1 179 ? 17.748 -1.473 10.337 1.00 37.25 179 SER A C 1
ATOM 1437 O O . SER A 1 179 ? 16.617 -1.540 10.884 1.00 37.25 179 SER A O 1
#

Secondary structure (DSSP, 8-state):
------------EEE-TTS-EEESSPPPHHHHH---SEEE-TTS-EEE----HHHHHHHHHHHHHHH--PPEEEEEE--TTEESSEEEEEE----SS-SSSSS--EEEEEEEEEEEEEEEEEEE-----SS-S--------SSS--------EEEEEEEEEEEEEEEEEEEPPPTT---

Sequence (179 aa):
MQTNQTDTIEFPFRRNKKGRLVPVGEMPRSLRKMNFKYIRLPDGTRLRTRMSAKLKRKLQQFLWAYTACPVVYRWKDLGVRFWPRYLKEGYCPPGKSSCSIPPGMKCRPAAKVHKTILRWHCHSTHRNLLYSSVATAVAVSTSGDVTISSAPKQCQWIKVEYPLVTQCSCSCPSNGSYS

pLDDT: mean 78.79, std 17.97, range [32.97, 96.69]

InterPro domains:
  IPR008717 Noggin [PF05806] (18-172)
  IPR008717 Noggin [PTHR10494] (16-172)
  IPR029034 Cystine-knot cytokine [G3DSA:2.10.90.10] (22-172)
  IPR029034 Cystine-knot cytokine [SSF57501] (12-172)